Protein AF-A0A1C7LQU2-F1 (afdb_monomer)

InterPro domains:
  IPR024589 Fungal ligninase, C-terminal [PF11895] (3-51)

Solvent-accessible surface area (backbone atoms only — not comparable to full-atom values): 3958 Å² total; per-residue (Å²): 140,87,78,83,81,78,80,79,83,94,72,79,85,59,34,58,30,90,46,53,81,88,74,57,84,79,87,51,87,93,59,71,82,78,92,65,57,58,44,84,72,75,72,77,80,83,78,80,82,80,85,134

Structure (mmCIF, N/CA/C/O backbone):
data_AF-A0A1C7LQU2-F1
#
_entry.id   AF-A0A1C7LQU2-F1
#
loop_
_atom_site.group_PDB
_atom_site.id
_atom_site.type_symbol
_atom_site.label_atom_id
_atom_site.label_alt_id
_atom_site.label_comp_id
_atom_site.label_asym_id
_atom_site.label_entity_id
_atom_site.label_seq_id
_atom_site.pdbx_PDB_ins_code
_atom_site.Cartn_x
_atom_site.Cartn_y
_atom_site.Cartn_z
_atom_site.occupancy
_atom_site.B_iso_or_equiv
_atom_site.auth_seq_id
_atom_site.auth_comp_id
_atom_site.auth_asym_id
_atom_site.auth_atom_id
_atom_site.pdbx_PDB_model_num
ATOM 1 N N . MET A 1 1 ? 16.360 -26.115 -23.834 1.00 65.44 1 MET A N 1
ATOM 2 C CA . MET A 1 1 ? 15.423 -25.307 -23.028 1.00 65.44 1 MET A CA 1
ATOM 3 C C . MET A 1 1 ? 16.243 -24.461 -22.071 1.00 65.44 1 MET A C 1
ATOM 5 O O . MET A 1 1 ? 16.913 -25.039 -21.230 1.00 65.44 1 MET A O 1
ATOM 9 N N . ASN A 1 2 ? 16.265 -23.139 -22.245 1.00 85.75 2 ASN A N 1
ATOM 10 C CA . ASN A 1 2 ? 16.933 -22.212 -21.329 1.00 85.75 2 ASN A CA 1
ATOM 11 C C . ASN A 1 2 ? 15.862 -21.276 -20.763 1.00 85.75 2 ASN A C 1
ATOM 13 O O . ASN A 1 2 ? 15.305 -20.483 -21.520 1.00 85.75 2 ASN A O 1
ATOM 17 N N . ILE A 1 3 ? 15.542 -21.413 -19.476 1.00 91.06 3 ILE A N 1
ATOM 18 C CA . ILE A 1 3 ? 14.648 -20.489 -18.774 1.00 91.06 3 ILE A CA 1
ATOM 19 C C . ILE A 1 3 ? 15.521 -19.653 -17.839 1.00 91.06 3 ILE A C 1
ATOM 21 O O . ILE A 1 3 ? 16.211 -20.233 -17.000 1.00 91.06 3 ILE A O 1
ATOM 25 N N . PRO A 1 4 ? 15.533 -18.319 -17.984 1.00 94.50 4 PRO A N 1
ATOM 26 C CA . PRO A 1 4 ? 16.327 -17.469 -17.115 1.00 94.50 4 PRO A CA 1
ATOM 27 C C . PRO A 1 4 ? 15.806 -17.529 -15.676 1.00 94.50 4 PRO A C 1
ATOM 29 O O . PRO A 1 4 ? 14.599 -17.510 -15.433 1.00 94.50 4 PRO A O 1
ATOM 32 N N . THR A 1 5 ? 16.728 -17.558 -14.716 1.00 95.94 5 THR A N 1
ATOM 33 C CA . THR A 1 5 ? 16.398 -17.426 -13.295 1.00 95.94 5 THR A CA 1
ATOM 34 C C . THR A 1 5 ? 15.880 -16.009 -13.016 1.00 95.94 5 THR A C 1
ATOM 36 O O . THR A 1 5 ? 16.531 -15.042 -13.425 1.00 95.94 5 THR A O 1
ATOM 39 N N . PRO A 1 6 ? 14.743 -15.846 -12.316 1.00 95.81 6 PRO A N 1
ATOM 40 C CA . PRO A 1 6 ? 14.248 -14.531 -11.921 1.00 95.81 6 PRO A CA 1
ATOM 41 C C . PRO A 1 6 ? 15.224 -13.782 -11.007 1.00 95.81 6 PRO A C 1
ATOM 43 O O . PRO A 1 6 ? 16.024 -14.383 -10.288 1.00 95.81 6 PRO A O 1
ATOM 46 N N . LYS A 1 7 ? 15.122 -12.450 -10.995 1.00 96.75 7 LYS A N 1
ATOM 47 C CA . LYS A 1 7 ? 15.822 -11.622 -10.005 1.00 96.75 7 LYS A CA 1
ATOM 48 C C . LYS A 1 7 ? 15.277 -11.900 -8.600 1.00 96.75 7 LYS A C 1
ATOM 50 O O . LYS A 1 7 ? 14.110 -12.253 -8.440 1.00 96.75 7 LYS A O 1
ATOM 55 N N . ALA A 1 8 ? 16.119 -11.693 -7.591 1.00 97.44 8 ALA A N 1
ATOM 56 C CA . ALA A 1 8 ? 15.689 -11.704 -6.197 1.00 97.44 8 ALA A CA 1
ATOM 57 C C . ALA A 1 8 ? 14.672 -10.572 -5.909 1.00 97.44 8 ALA A C 1
ATOM 59 O O . ALA A 1 8 ? 14.643 -9.582 -6.651 1.00 97.44 8 ALA A O 1
ATOM 60 N N . PRO A 1 9 ? 13.855 -10.688 -4.843 1.00 96.50 9 PRO A N 1
ATOM 61 C CA . PRO A 1 9 ? 12.942 -9.628 -4.417 1.00 96.50 9 PRO A CA 1
ATOM 62 C C . PRO A 1 9 ? 13.662 -8.307 -4.121 1.00 96.50 9 PRO A C 1
ATOM 64 O O . PRO A 1 9 ? 14.793 -8.302 -3.640 1.00 96.50 9 PRO A O 1
ATOM 67 N N . ALA A 1 10 ? 12.987 -7.188 -4.388 1.00 95.50 10 ALA A N 1
ATOM 68 C CA . ALA A 1 10 ? 13.562 -5.853 -4.222 1.00 95.50 10 ALA A CA 1
ATOM 69 C C . ALA A 1 10 ? 13.538 -5.342 -2.768 1.00 95.50 10 ALA A C 1
ATOM 71 O O . ALA A 1 10 ? 14.384 -4.532 -2.400 1.00 95.50 10 ALA A O 1
ATOM 72 N N . SER A 1 11 ? 12.588 -5.800 -1.946 1.00 95.50 11 SER A N 1
ATOM 73 C CA . SER A 1 11 ? 12.438 -5.389 -0.545 1.00 95.50 11 SER A CA 1
AT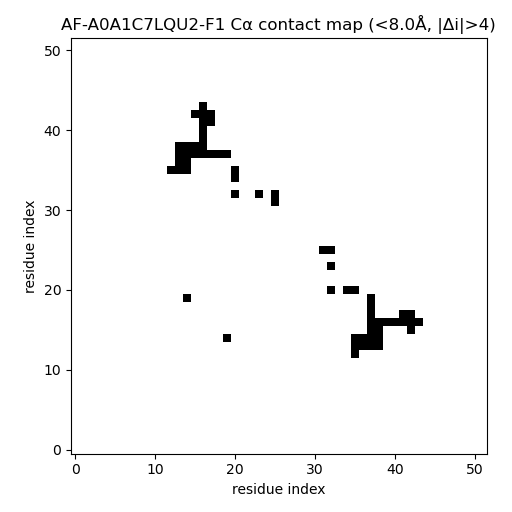OM 74 C C . SER A 1 11 ? 11.596 -6.387 0.262 1.00 95.50 11 SER A C 1
ATOM 76 O O . SER A 1 11 ? 10.967 -7.292 -0.294 1.00 95.50 11 SER A O 1
ATOM 78 N N . ASN A 1 12 ? 11.587 -6.205 1.586 1.00 97.62 12 ASN A N 1
ATOM 79 C CA . ASN A 1 12 ? 10.581 -6.794 2.473 1.00 97.62 12 ASN A CA 1
ATOM 80 C C . ASN A 1 12 ? 9.264 -6.010 2.372 1.00 97.62 12 ASN A C 1
ATOM 82 O O . ASN A 1 12 ? 9.265 -4.848 1.977 1.00 97.62 12 ASN A O 1
ATOM 86 N N . ALA A 1 13 ? 8.150 -6.617 2.782 1.00 97.50 13 ALA A N 1
ATOM 87 C CA . ALA A 1 13 ? 6.867 -5.922 2.834 1.00 97.50 13 ALA A CA 1
ATOM 88 C C . ALA A 1 13 ? 6.866 -4.805 3.895 1.00 97.50 13 ALA A C 1
ATOM 90 O O . ALA A 1 13 ? 7.317 -5.006 5.024 1.00 97.50 13 ALA A O 1
ATOM 91 N N . HIS A 1 14 ? 6.319 -3.650 3.526 1.00 97.94 14 HIS A N 1
ATOM 92 C CA . HIS A 1 14 ? 6.150 -2.463 4.362 1.00 97.94 14 HIS A CA 1
ATOM 93 C C . HIS A 1 14 ? 4.894 -1.701 3.915 1.00 97.94 14 HIS A C 1
ATOM 95 O O . HIS A 1 14 ? 4.410 -1.892 2.795 1.00 97.94 14 HIS A O 1
ATOM 101 N N . PHE A 1 15 ? 4.354 -0.844 4.780 1.00 98.31 15 PHE A N 1
ATOM 102 C CA . PHE A 1 15 ? 3.319 0.104 4.379 1.00 98.31 15 PHE A CA 1
ATOM 103 C C . PHE A 1 15 ? 3.940 1.274 3.610 1.00 98.31 15 PHE A C 1
ATOM 105 O O . PHE A 1 15 ? 5.015 1.746 3.994 1.00 98.31 15 PHE A O 1
ATOM 112 N N . PRO A 1 16 ? 3.256 1.799 2.581 1.00 97.81 16 PRO A N 1
ATOM 113 C CA . PRO A 1 16 ? 3.601 3.091 2.004 1.00 97.81 16 PRO A CA 1
ATOM 114 C C . PRO A 1 16 ? 3.528 4.211 3.048 1.00 97.81 16 PRO A C 1
ATOM 116 O O . PRO A 1 16 ? 2.756 4.130 4.008 1.00 97.81 16 PRO A O 1
ATOM 119 N N . ALA A 1 17 ? 4.275 5.291 2.823 1.00 98.31 17 ALA A N 1
ATOM 120 C CA . ALA A 1 17 ?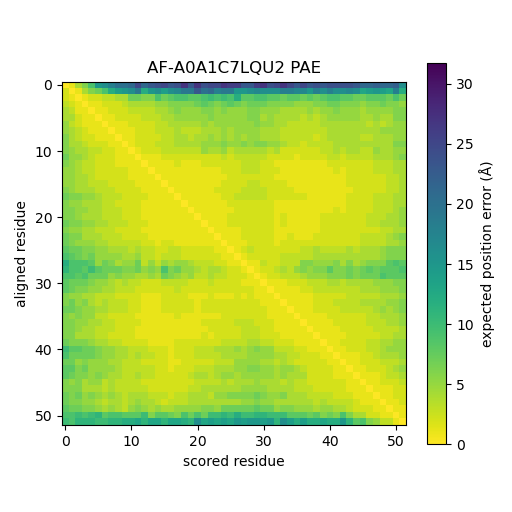 4.192 6.490 3.650 1.00 98.31 17 ALA A CA 1
ATOM 121 C C . ALA A 1 17 ? 2.740 6.985 3.760 1.00 98.31 17 ALA A C 1
ATOM 123 O O . ALA A 1 17 ? 2.010 7.023 2.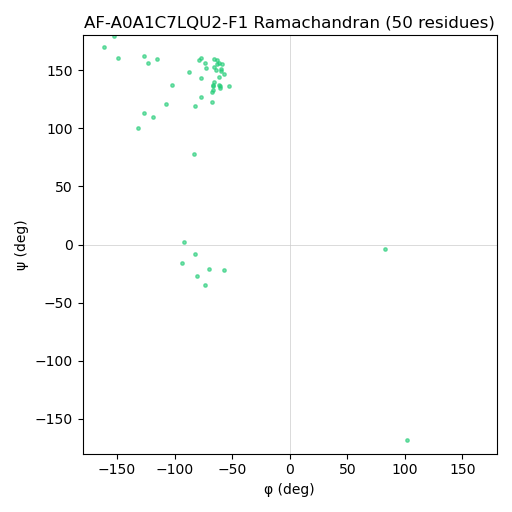770 1.00 98.31 17 ALA A O 1
ATOM 124 N N . GLY A 1 18 ? 2.331 7.370 4.971 1.00 97.50 18 GLY A N 1
ATOM 125 C CA . GLY A 1 18 ? 0.971 7.831 5.269 1.00 97.50 18 GLY A CA 1
ATOM 126 C C . GLY A 1 18 ? -0.061 6.725 5.509 1.00 97.50 18 GLY A C 1
ATOM 127 O O . GLY A 1 18 ? -1.185 7.062 5.864 1.00 97.50 18 GLY A O 1
ATOM 128 N N . LEU A 1 19 ? 0.310 5.448 5.363 1.00 98.38 19 LEU A N 1
ATOM 129 C CA . LEU A 1 19 ? -0.536 4.298 5.694 1.00 98.38 19 LEU A CA 1
ATOM 130 C C . LEU A 1 19 ? 0.043 3.476 6.850 1.00 98.38 19 LEU A C 1
ATOM 132 O O . LEU A 1 19 ? 1.236 3.527 7.172 1.00 98.38 19 LEU A O 1
ATOM 136 N N . SER A 1 20 ? -0.823 2.700 7.485 1.00 98.12 20 SER A N 1
ATOM 137 C CA . SER A 1 20 ? -0.506 1.910 8.668 1.00 98.12 20 SER A CA 1
ATOM 138 C C . SER A 1 20 ? -1.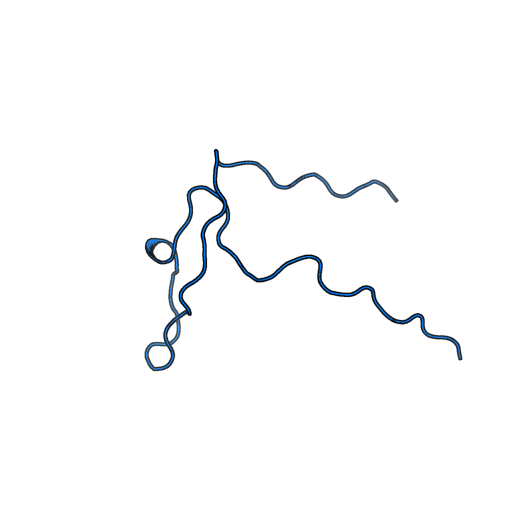403 0.675 8.792 1.00 98.12 20 SER A C 1
ATOM 140 O O . SER A 1 20 ? -2.330 0.467 8.012 1.00 98.12 20 SER A O 1
ATOM 142 N N . ASN A 1 21 ? -1.187 -0.119 9.845 1.00 98.06 21 ASN A N 1
ATOM 143 C CA . ASN A 1 21 ? -2.104 -1.197 10.224 1.00 98.06 21 ASN A CA 1
ATOM 144 C C . ASN A 1 21 ? -3.548 -0.714 10.474 1.00 98.06 21 ASN A C 1
ATOM 146 O O . ASN A 1 21 ? -4.456 -1.536 10.398 1.00 98.06 21 ASN A O 1
ATOM 150 N N . ALA A 1 22 ? -3.775 0.573 10.777 1.00 97.94 22 ALA A N 1
ATOM 151 C CA . ALA A 1 22 ? -5.122 1.112 10.982 1.00 97.94 22 ALA A CA 1
ATOM 152 C C . ALA A 1 22 ? -5.938 1.184 9.680 1.00 97.94 22 ALA A C 1
ATOM 154 O O . ALA A 1 22 ? -7.164 1.194 9.732 1.00 97.94 22 ALA A O 1
ATOM 155 N N . ASP A 1 23 ? -5.261 1.195 8.531 1.00 98.12 23 ASP A N 1
ATOM 156 C CA . ASP A 1 23 ? -5.870 1.296 7.203 1.00 98.12 23 ASP A CA 1
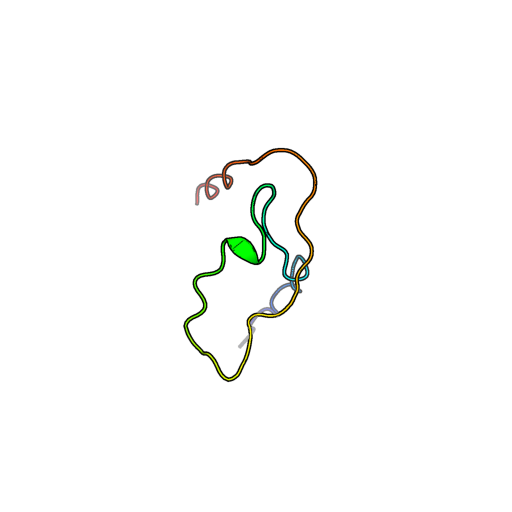ATOM 157 C C . ASP A 1 23 ? -6.164 -0.085 6.591 1.00 98.12 23 ASP A C 1
ATOM 159 O O . ASP A 1 23 ? -6.614 -0.196 5.452 1.00 98.12 23 ASP A O 1
ATOM 163 N N . ILE A 1 24 ? -5.889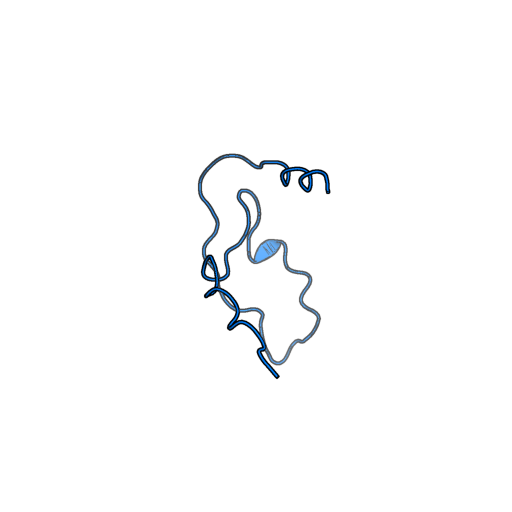 -1.162 7.333 1.00 97.75 24 ILE A N 1
ATOM 164 C CA . ILE A 1 24 ? -6.143 -2.525 6.879 1.00 97.75 24 ILE A CA 1
ATOM 165 C C . ILE A 1 24 ? -7.606 -2.906 7.102 1.00 97.75 24 ILE A C 1
ATOM 167 O O . ILE A 1 24 ? -8.083 -3.043 8.229 1.00 97.75 24 ILE A O 1
ATOM 171 N N . GLU A 1 25 ? -8.288 -3.216 6.006 1.00 97.94 25 GLU A N 1
ATOM 172 C CA . GLU A 1 25 ? -9.611 -3.840 6.005 1.00 97.94 25 GLU A CA 1
ATOM 173 C C . GLU A 1 25 ? -9.482 -5.367 6.165 1.00 97.94 25 GLU A C 1
ATOM 175 O O . GLU A 1 25 ? -9.534 -6.138 5.205 1.00 97.94 25 GLU A O 1
ATOM 180 N N . GLN A 1 26 ? -9.238 -5.830 7.395 1.00 96.12 26 GLN A N 1
ATOM 181 C CA . GLN A 1 26 ? -8.961 -7.246 7.655 1.00 96.12 26 GLN A CA 1
ATOM 182 C C . GLN A 1 26 ? -10.184 -8.141 7.393 1.00 96.12 26 GLN A C 1
ATOM 184 O O . GLN A 1 26 ? -11.219 -8.014 8.042 1.00 96.12 26 GLN A O 1
ATOM 189 N N . ALA A 1 27 ? -10.024 -9.128 6.508 1.00 95.56 27 ALA A N 1
ATOM 190 C CA . ALA A 1 27 ? -11.102 -10.044 6.127 1.00 95.56 27 ALA A CA 1
ATOM 191 C C . ALA A 1 27 ? -11.159 -11.355 6.939 1.00 95.56 27 ALA A C 1
ATOM 193 O O . ALA A 1 27 ? -12.166 -12.059 6.891 1.00 95.56 27 ALA A O 1
ATOM 194 N N . TYR A 1 28 ? -10.099 -11.717 7.675 1.00 94.81 28 TYR A N 1
ATOM 195 C CA . TYR A 1 28 ? -10.025 -12.994 8.394 1.00 94.81 28 TYR A CA 1
ATOM 196 C C . TYR A 1 28 ? -9.690 -12.803 9.875 1.00 94.81 28 TYR A C 1
ATOM 198 O O . TYR A 1 28 ? -8.595 -12.373 10.223 1.00 94.81 28 TYR A O 1
ATOM 206 N N . ALA A 1 29 ? -10.634 -13.116 10.767 1.00 90.94 29 ALA A N 1
ATOM 207 C CA . ALA A 1 29 ? -10.516 -12.794 12.192 1.00 90.94 29 ALA A CA 1
ATOM 208 C C . ALA A 1 29 ? -9.514 -13.682 12.952 1.00 90.94 29 ALA A C 1
ATOM 210 O O . ALA A 1 29 ? -8.840 -13.206 13.861 1.00 90.94 29 ALA A O 1
ATOM 211 N N . SER A 1 30 ? -9.391 -14.964 12.594 1.00 96.19 30 SER A N 1
ATOM 212 C CA . SER A 1 30 ? 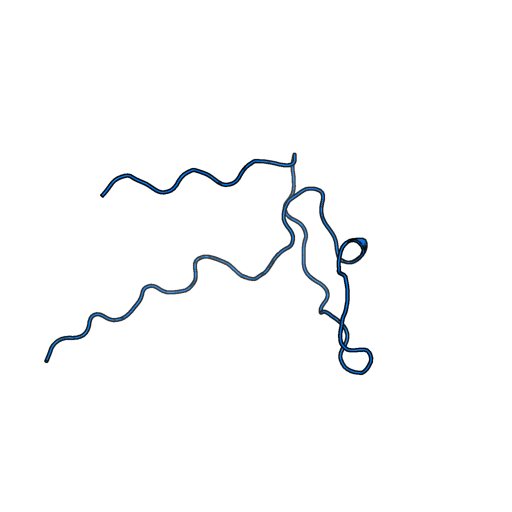-8.540 -15.909 13.334 1.00 96.19 30 SER A CA 1
ATOM 213 C C . SER A 1 30 ? -7.060 -15.850 12.955 1.00 96.19 30 SER A C 1
ATOM 215 O O . SER A 1 30 ? -6.240 -16.488 13.611 1.00 96.19 30 SER A O 1
ATOM 217 N N . THR A 1 31 ? -6.694 -15.111 11.906 1.00 97.00 31 THR A N 1
ATOM 218 C CA . THR A 1 31 ? -5.289 -14.833 11.586 1.00 97.00 31 THR A CA 1
ATOM 219 C C . THR A 1 31 ? -5.134 -13.341 11.323 1.00 97.00 31 THR A C 1
ATOM 221 O O . THR A 1 31 ? -5.497 -12.886 10.238 1.00 97.00 31 THR A O 1
ATOM 224 N N . PRO A 1 32 ? -4.648 -12.571 12.312 1.00 95.12 32 PRO A N 1
ATOM 225 C CA . PRO A 1 32 ? -4.512 -11.131 12.174 1.00 95.12 32 PRO A CA 1
ATOM 226 C C . PRO A 1 32 ? -3.511 -10.753 11.086 1.00 95.12 32 PRO A C 1
ATOM 228 O O . PRO A 1 32 ? -2.544 -11.478 10.840 1.00 95.12 32 PRO A O 1
ATOM 231 N N . PHE A 1 33 ? -3.735 -9.598 10.455 1.00 97.12 33 PHE A N 1
ATOM 232 C CA . PHE A 1 33 ? -2.740 -9.018 9.558 1.00 97.12 33 PHE A CA 1
ATOM 233 C C . PHE A 1 33 ? -1.447 -8.741 10.354 1.00 97.12 33 PHE A C 1
ATOM 235 O O . PHE A 1 33 ? -1.529 -8.259 11.488 1.00 97.12 33 PHE A O 1
ATOM 242 N N . PRO A 1 34 ? -0.257 -9.061 9.815 1.00 96.50 34 PRO A N 1
ATOM 243 C CA . PRO A 1 34 ? 0.994 -8.882 10.544 1.00 96.50 34 PRO A CA 1
ATOM 244 C C . PRO A 1 34 ? 1.295 -7.403 10.816 1.00 96.50 34 PRO A C 1
ATOM 246 O O . PRO A 1 34 ? 0.816 -6.498 10.133 1.00 96.50 34 PRO A O 1
ATOM 249 N N . THR A 1 35 ? 2.152 -7.142 11.795 1.00 97.12 35 THR A N 1
ATOM 250 C CA . THR A 1 35 ? 2.748 -5.817 11.983 1.00 97.12 35 THR A CA 1
ATOM 251 C C . THR A 1 35 ? 3.861 -5.598 10.962 1.00 97.12 35 THR A C 1
ATOM 253 O O . THR A 1 35 ? 4.783 -6.409 10.866 1.00 97.12 35 THR A O 1
ATOM 256 N N . LEU A 1 36 ? 3.788 -4.493 10.217 1.00 98.31 36 LEU A N 1
ATOM 257 C CA . LEU A 1 36 ? 4.800 -4.081 9.239 1.00 98.31 36 LEU A CA 1
ATOM 258 C C . LEU A 1 36 ? 5.324 -2.681 9.577 1.00 98.31 36 LEU A C 1
ATOM 260 O O . LEU A 1 36 ? 4.640 -1.889 10.223 1.00 98.31 36 LEU A O 1
ATOM 264 N N . SER A 1 37 ? 6.538 -2.363 9.130 1.00 98.31 37 SER A N 1
ATOM 265 C CA . SER A 1 37 ? 7.055 -0.993 9.180 1.00 98.31 37 SER A CA 1
ATOM 266 C C . SER A 1 37 ? 6.363 -0.104 8.145 1.00 98.31 37 SER A C 1
ATOM 268 O O . SER A 1 37 ? 5.980 -0.591 7.083 1.00 98.31 37 SER A O 1
ATOM 270 N N . THR A 1 38 ? 6.272 1.198 8.417 1.00 98.38 38 THR A N 1
ATOM 271 C CA . THR A 1 38 ? 5.811 2.215 7.458 1.00 98.38 38 THR A CA 1
ATOM 272 C C . THR A 1 38 ? 7.003 2.973 6.885 1.00 98.38 38 THR A C 1
ATOM 274 O O . THR A 1 38 ? 7.912 3.345 7.633 1.00 98.38 38 THR A O 1
ATOM 277 N N . ASP A 1 39 ? 6.990 3.225 5.577 1.00 97.88 39 ASP A N 1
ATOM 278 C CA . ASP A 1 39 ? 8.012 4.048 4.931 1.00 97.88 39 ASP A CA 1
ATOM 279 C C . ASP A 1 39 ? 8.018 5.478 5.498 1.00 97.88 39 ASP A C 1
ATOM 281 O O . ASP A 1 39 ? 6.956 6.083 5.679 1.00 97.88 39 ASP A O 1
ATOM 285 N N . PRO A 1 40 ? 9.197 6.066 5.766 1.00 97.31 40 PRO A N 1
ATOM 286 C CA . PRO A 1 40 ? 9.280 7.450 6.209 1.00 97.31 40 PRO A CA 1
ATOM 287 C C . PRO A 1 40 ? 8.993 8.430 5.059 1.00 97.31 40 PRO A C 1
ATOM 289 O O . PRO A 1 40 ? 9.261 8.145 3.894 1.00 97.31 40 PRO A O 1
ATOM 292 N N . GLY A 1 41 ? 8.554 9.645 5.402 1.00 96.75 41 GLY A N 1
ATOM 293 C CA . GLY A 1 41 ? 8.411 10.757 4.455 1.00 96.75 41 GLY A CA 1
ATOM 294 C C . GLY A 1 41 ? 6.971 11.021 3.994 1.00 96.75 41 GLY A C 1
ATOM 295 O O . GLY A 1 41 ? 6.024 10.555 4.627 1.00 96.75 41 GLY A O 1
ATOM 296 N N . PRO A 1 42 ? 6.784 11.847 2.947 1.00 97.31 42 PRO A N 1
ATOM 297 C CA . PRO A 1 42 ? 5.461 12.191 2.432 1.00 97.31 42 PRO A CA 1
ATOM 298 C C . PRO A 1 42 ? 4.868 11.082 1.549 1.00 97.31 42 PRO A C 1
ATOM 300 O O . PRO A 1 42 ? 5.592 10.288 0.951 1.00 97.31 42 PRO A O 1
ATOM 303 N N . VAL A 1 43 ? 3.540 11.087 1.400 1.00 97.50 43 VAL A N 1
ATOM 304 C CA . VAL A 1 43 ? 2.825 10.250 0.422 1.00 97.50 43 VAL A CA 1
ATOM 305 C C . VAL A 1 43 ? 3.285 10.609 -0.994 1.00 97.50 43 VAL A C 1
ATOM 307 O O . VAL A 1 43 ? 3.356 11.788 -1.350 1.00 97.50 43 VAL A O 1
ATOM 310 N N . THR A 1 44 ? 3.564 9.598 -1.816 1.00 95.19 44 THR A N 1
ATOM 311 C CA . THR A 1 44 ? 3.962 9.768 -3.221 1.00 95.19 44 THR A CA 1
ATOM 312 C C . THR A 1 44 ? 3.079 8.939 -4.150 1.00 95.19 44 THR A C 1
ATOM 314 O O . THR A 1 44 ? 2.375 8.027 -3.719 1.00 95.19 44 THR A O 1
ATOM 317 N N . THR A 1 45 ? 3.086 9.280 -5.439 1.00 96.25 45 THR A N 1
ATOM 318 C CA . THR A 1 45 ? 2.402 8.487 -6.468 1.00 96.25 45 THR A CA 1
ATOM 319 C C . THR A 1 45 ? 3.323 7.386 -6.988 1.00 96.25 45 THR A C 1
ATOM 321 O O . THR A 1 45 ? 4.542 7.556 -7.037 1.00 96.25 45 THR A O 1
ATOM 324 N N . VAL A 1 46 ? 2.743 6.253 -7.390 1.00 95.00 46 VAL A N 1
ATOM 325 C CA . VAL A 1 46 ? 3.492 5.184 -8.063 1.00 95.00 46 VAL A CA 1
ATOM 326 C C . VAL A 1 46 ? 3.954 5.682 -9.433 1.00 95.00 46 VAL A C 1
ATOM 328 O O . VAL A 1 46 ? 3.168 6.255 -10.189 1.00 95.00 46 VAL A O 1
ATOM 331 N N . ALA A 1 47 ? 5.230 5.459 -9.756 1.00 95.75 47 ALA A N 1
ATOM 332 C CA . ALA A 1 47 ? 5.796 5.857 -11.040 1.00 95.75 47 ALA A CA 1
ATOM 333 C C . ALA A 1 47 ? 5.093 5.144 -12.219 1.00 95.75 47 ALA A C 1
ATOM 335 O O . ALA A 1 47 ? 4.752 3.963 -12.099 1.00 95.75 47 ALA A O 1
ATOM 336 N N . PRO A 1 48 ? 4.907 5.811 -13.375 1.00 96.88 48 PRO A N 1
ATOM 337 C CA . PRO A 1 48 ? 4.378 5.166 -14.573 1.00 96.88 48 PRO A CA 1
ATOM 338 C C . PRO A 1 48 ? 5.251 3.998 -15.043 1.00 96.88 48 PRO A C 1
ATOM 340 O O . PRO A 1 48 ? 6.472 4.004 -14.878 1.00 96.88 48 PRO A O 1
ATOM 343 N N . VAL A 1 49 ? 4.624 3.017 -15.693 1.00 96.25 49 VAL A N 1
ATOM 344 C CA . VAL A 1 49 ? 5.347 1.908 -16.330 1.00 96.25 49 VAL A CA 1
ATOM 345 C C . VAL A 1 49 ? 6.176 2.446 -17.511 1.00 96.25 49 VAL A C 1
ATOM 347 O O . VAL A 1 49 ? 5.657 3.260 -18.281 1.00 96.25 49 VAL A O 1
ATOM 350 N N . PRO A 1 50 ? 7.439 2.009 -17.689 1.00 94.94 50 PRO A N 1
ATOM 351 C CA . PRO A 1 50 ? 8.244 2.385 -18.850 1.00 94.94 50 PRO A CA 1
ATOM 352 C C . PRO A 1 50 ? 7.601 1.963 -20.187 1.00 94.94 50 PRO A C 1
ATOM 354 O O . PRO A 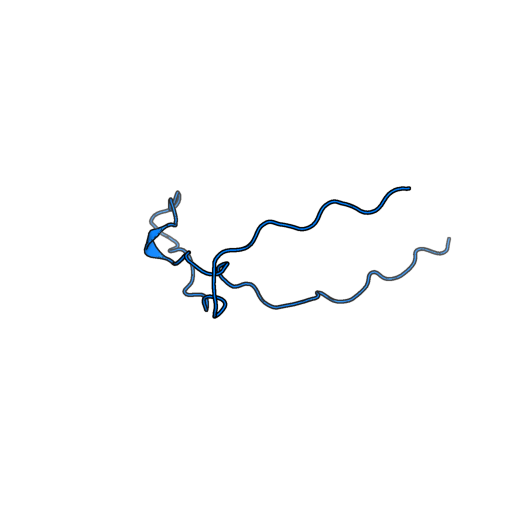1 50 ? 6.924 0.934 -20.235 1.00 94.94 50 PRO A O 1
ATOM 357 N N . PRO A 1 51 ? 7.827 2.713 -21.283 1.00 91.56 51 PRO A N 1
ATOM 358 C CA . PRO A 1 51 ? 7.395 2.303 -22.619 1.00 91.56 51 PRO A CA 1
ATOM 359 C C . PRO A 1 51 ? 8.091 1.003 -23.061 1.00 91.56 51 PRO A C 1
ATOM 361 O O . PRO A 1 51 ? 9.169 0.671 -22.566 1.00 91.56 51 PRO A O 1
ATOM 364 N N . SER A 1 52 ? 7.444 0.272 -23.977 1.00 88.69 52 SER A N 1
ATOM 365 C CA . SER A 1 52 ? 7.955 -0.978 -24.571 1.00 88.69 52 SER A CA 1
ATOM 366 C C . SER A 1 52 ? 9.046 -0.749 -25.609 1.00 88.69 52 SER A C 1
ATOM 368 O O . SER A 1 52 ? 8.977 0.282 -26.315 1.00 88.69 52 SER A O 1
#

Radius of gyration: 16.39 Å; Cα contacts (8 Å, |Δi|>4): 31; chains: 1; bounding box: 28×38×38 Å

pLDDT: mean 95.58, std 4.9, range [65.44, 98.38]

Organism: Grifola frondosa (NCBI:txid5627)

Nearest PDB structures (foldseek):
  1lga-assembly2_B  TM=8.172E-01  e=1.399E-02  Phanerodontia chrysosporium
  1b82-assembly2_B  TM=8.445E-01  e=2.121E-02  Phanerodontia chrysosporium
  6iss-assembly1_A  TM=8.334E-01  e=3.000E-02  Phanerochaete chrysosporium RP-78
  6a6q-assembly1_A  TM=8.439E-01  e=3.959E-02  Phanerochaete chrysosporium RP-78
  1b80-assembly2_B  TM=8.432E-01  e=3.959E-02  Phanerodontia chrysosporium

Foldseek 3Di:
DDDDDDDDDPDDDAAEPPDALVPDPDDDDVDRDDHHHYDDDDGDDDDDDDDD

Mean predicted aligned error: 3.94 Å

Secondary structure (DSSP, 8-state):
---PPPPPPS----BPTT--GGG-----TTSPPPP-PBPPS---PPPPPPP-

Sequence (52 aa):
MNIPTPKAPASNAHFPAGLSN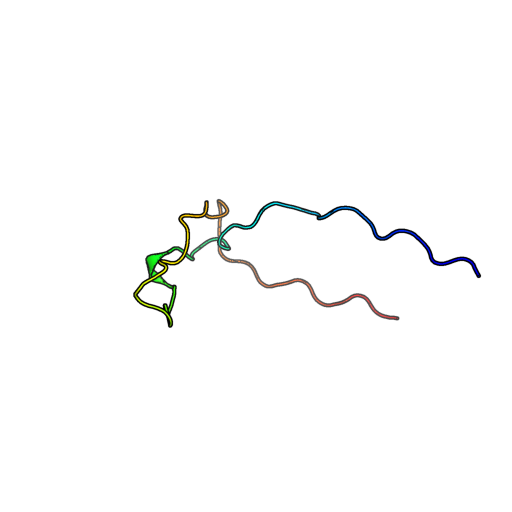ADIEQAYASTPFPTLSTDPGPVTTVAPVPPS